Protein AF-A0A2K8SS00-F1 (afdb_monomer_lite)

Structure (mmCIF, N/CA/C/O backbone):
data_AF-A0A2K8SS00-F1
#
_entry.id   AF-A0A2K8SS00-F1
#
loop_
_atom_site.group_PDB
_atom_site.id
_atom_site.type_symbol
_atom_site.label_atom_id
_atom_site.label_alt_id
_atom_site.label_comp_id
_atom_site.label_asym_id
_atom_site.label_entity_id
_atom_site.label_seq_id
_atom_site.pdbx_PDB_ins_code
_atom_site.Cartn_x
_atom_site.Cartn_y
_atom_site.Cartn_z
_atom_site.occupancy
_atom_site.B_iso_or_equiv
_atom_site.auth_seq_id
_atom_site.auth_comp_id
_atom_site.auth_asym_id
_atom_site.auth_atom_id
_atom_site.pdbx_PDB_model_num
ATOM 1 N N . MET A 1 1 ? -25.453 9.284 5.556 1.00 55.44 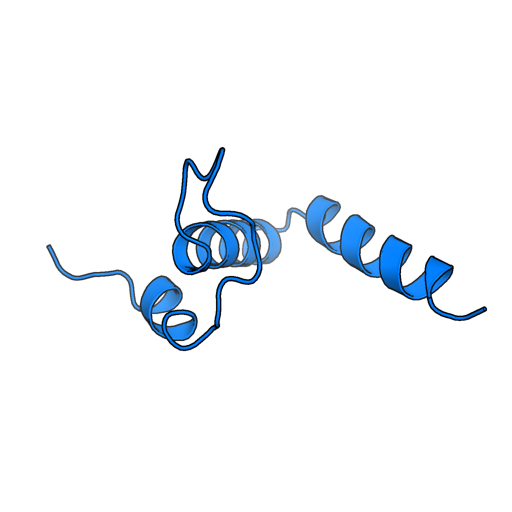1 MET A N 1
ATOM 2 C CA . MET A 1 1 ? -24.955 8.668 4.305 1.00 55.44 1 MET A CA 1
ATOM 3 C C . MET A 1 1 ? -24.119 7.462 4.692 1.00 55.44 1 MET A C 1
ATOM 5 O O . MET A 1 1 ? -23.361 7.586 5.645 1.00 55.44 1 MET A O 1
ATOM 9 N N . SER A 1 2 ? -24.290 6.320 4.026 1.00 83.38 2 SER A N 1
ATOM 10 C CA . SER A 1 2 ? -23.465 5.126 4.256 1.00 83.38 2 SER A CA 1
ATOM 11 C C . SER A 1 2 ? -22.061 5.327 3.686 1.00 83.38 2 SER A C 1
ATOM 13 O O . SER A 1 2 ? -21.896 5.958 2.639 1.00 83.38 2 SER A O 1
ATOM 15 N N . GLN A 1 3 ? -21.051 4.808 4.378 1.00 85.81 3 GLN A N 1
ATOM 16 C CA . GLN A 1 3 ? -19.677 4.818 3.889 1.00 85.81 3 GLN A CA 1
ATOM 17 C C . GLN A 1 3 ? -19.543 3.851 2.694 1.00 85.81 3 GLN A C 1
ATOM 19 O O . GLN A 1 3 ? -20.171 2.793 2.697 1.00 85.81 3 GLN A O 1
ATOM 24 N N . PRO A 1 4 ? -18.775 4.187 1.640 1.00 92.75 4 PRO A N 1
ATOM 25 C CA . PRO A 1 4 ? -18.521 3.250 0.549 1.00 92.75 4 PRO A CA 1
ATOM 26 C C . PRO A 1 4 ? -17.745 2.018 1.037 1.00 92.75 4 PRO A C 1
ATOM 28 O O . PRO A 1 4 ? -16.701 2.170 1.675 1.00 92.75 4 PRO A O 1
ATOM 31 N N . ALA A 1 5 ? -18.188 0.817 0.648 1.00 94.62 5 ALA A N 1
ATOM 32 C CA . ALA A 1 5 ? -17.573 -0.461 1.036 1.00 94.62 5 ALA A CA 1
ATOM 33 C C . ALA A 1 5 ? -16.068 -0.546 0.707 1.00 94.62 5 ALA A C 1
ATOM 35 O O . ALA A 1 5 ? -15.289 -1.143 1.442 1.00 94.62 5 ALA A O 1
ATOM 36 N N . ILE A 1 6 ? -15.625 0.11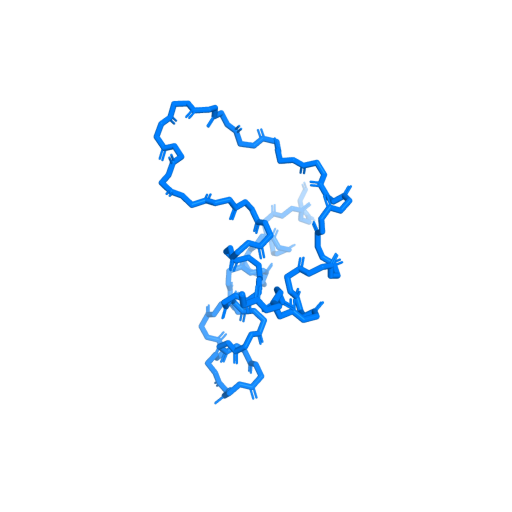1 -0.371 1.00 95.12 6 ILE A N 1
ATOM 37 C CA . ILE A 1 6 ? -14.202 0.161 -0.736 1.00 95.12 6 ILE A CA 1
ATOM 38 C C . ILE A 1 6 ? -13.346 0.906 0.298 1.00 95.12 6 ILE A C 1
ATOM 40 O O . ILE A 1 6 ? -12.173 0.596 0.449 1.00 95.12 6 ILE A O 1
ATOM 44 N N . ILE A 1 7 ? -13.907 1.874 1.029 1.00 95.88 7 ILE A N 1
ATOM 45 C CA . ILE A 1 7 ? -13.182 2.542 2.118 1.00 95.88 7 ILE A CA 1
ATOM 46 C C . ILE A 1 7 ? -13.124 1.617 3.336 1.00 95.88 7 ILE A C 1
ATOM 48 O O . ILE A 1 7 ? -12.093 1.551 4.001 1.00 95.88 7 ILE A O 1
ATOM 52 N N . GLU A 1 8 ? -14.213 0.894 3.616 1.00 95.31 8 GLU A N 1
ATOM 53 C CA . GLU A 1 8 ? -14.290 -0.069 4.724 1.00 95.31 8 GLU A CA 1
ATOM 54 C C . GLU A 1 8 ? -13.227 -1.163 4.603 1.00 95.31 8 GLU A C 1
ATOM 56 O O . GLU A 1 8 ? -12.565 -1.476 5.590 1.00 95.31 8 GLU A O 1
ATOM 61 N N . ALA A 1 9 ? -12.971 -1.638 3.380 1.00 95.31 9 ALA A N 1
ATOM 62 C CA . ALA A 1 9 ? -11.937 -2.629 3.078 1.00 95.31 9 ALA A CA 1
ATOM 63 C C . ALA A 1 9 ? -10.514 -2.227 3.522 1.00 95.31 9 ALA A C 1
ATOM 65 O O . ALA A 1 9 ? -9.643 -3.087 3.629 1.00 95.31 9 ALA A O 1
ATOM 66 N N . PHE A 1 10 ? -10.262 -0.940 3.780 1.00 96.19 10 PHE A N 1
ATOM 67 C CA . PHE A 1 10 ? -8.950 -0.429 4.181 1.00 96.19 10 PHE A CA 1
ATOM 68 C C . PHE A 1 10 ? -8.896 0.094 5.624 1.00 96.19 10 PHE A C 1
ATOM 70 O O . PHE A 1 10 ? -7.843 0.577 6.038 1.00 96.19 10 PHE A O 1
ATOM 77 N N . LEU A 1 11 ? -9.986 0.029 6.402 1.00 94.44 11 LEU A N 1
ATOM 78 C CA . LEU A 1 11 ? -10.044 0.636 7.745 1.00 94.44 11 LEU A CA 1
ATOM 79 C C . LEU A 1 11 ? -9.076 0.012 8.756 1.00 94.44 11 LEU A C 1
ATOM 81 O O . LEU A 1 11 ? -8.616 0.705 9.660 1.00 94.44 11 LEU A O 1
ATOM 85 N N . GLU A 1 12 ? -8.759 -1.271 8.600 1.00 94.62 12 GLU A N 1
ATOM 86 C CA . GLU A 1 12 ? -7.870 -2.000 9.513 1.00 94.62 12 GLU A CA 1
ATOM 87 C C . GLU A 1 12 ? -6.380 -1.745 9.235 1.00 94.62 12 GLU A C 1
ATOM 89 O O . GLU A 1 12 ? -5.515 -2.166 10.005 1.00 94.62 12 GLU A O 1
ATOM 94 N N . LEU A 1 13 ? -6.053 -1.029 8.152 1.00 94.12 13 LEU A N 1
ATOM 95 C CA . LEU A 1 13 ? -4.673 -0.689 7.832 1.00 94.12 13 LEU A CA 1
ATOM 96 C C . LEU A 1 13 ? -4.163 0.410 8.763 1.00 94.12 13 LEU A C 1
ATOM 98 O O . LEU A 1 13 ? -4.693 1.522 8.809 1.00 94.12 13 LEU A O 1
ATOM 102 N N . GLN A 1 14 ? -3.072 0.111 9.467 1.00 93.00 14 GLN A N 1
ATOM 103 C CA . GLN A 1 14 ? -2.347 1.122 10.225 1.00 93.00 14 GLN A CA 1
ATOM 104 C C . GLN A 1 14 ? -1.819 2.197 9.270 1.00 93.00 14 GLN A C 1
ATOM 106 O O . GLN A 1 14 ? -1.262 1.877 8.223 1.00 93.00 14 GLN A O 1
ATOM 111 N N . ASP A 1 15 ? -1.976 3.471 9.638 1.00 92.50 15 ASP A N 1
ATOM 112 C CA . ASP A 1 15 ? -1.410 4.593 8.888 1.00 92.50 15 ASP A CA 1
ATOM 113 C C . ASP A 1 15 ? -0.017 4.939 9.444 1.00 92.50 15 ASP A C 1
ATOM 115 O O . ASP A 1 15 ? 0.069 5.606 10.479 1.00 92.50 15 ASP A O 1
ATOM 119 N N . PRO A 1 16 ? 1.085 4.504 8.796 1.00 90.94 16 PRO A N 1
ATOM 120 C CA . PRO A 1 16 ? 2.438 4.765 9.283 1.00 90.94 16 PRO A CA 1
ATOM 121 C C . PRO A 1 16 ? 2.886 6.208 9.014 1.00 90.94 16 PRO A C 1
ATOM 123 O O . PRO A 1 16 ? 3.975 6.610 9.432 1.00 90.94 16 PRO A O 1
ATOM 126 N N . ARG A 1 17 ? 2.098 7.001 8.271 1.00 91.56 17 ARG A N 1
ATOM 127 C CA . ARG A 1 17 ? 2.483 8.362 7.889 1.00 91.56 17 ARG A CA 1
ATOM 128 C C . ARG A 1 17 ? 2.505 9.249 9.132 1.00 91.56 17 ARG A C 1
ATOM 130 O O . ARG A 1 17 ? 1.647 9.165 10.008 1.00 91.56 17 ARG A O 1
ATOM 137 N N . ARG A 1 18 ? 3.450 10.188 9.189 1.00 91.75 18 ARG A N 1
ATOM 138 C CA . ARG A 1 18 ? 3.477 11.217 10.240 1.00 91.75 18 ARG A CA 1
ATOM 139 C C . ARG A 1 18 ? 2.177 12.032 10.197 1.00 91.75 18 ARG A C 1
ATOM 141 O O . ARG A 1 18 ? 1.729 12.393 9.116 1.00 91.75 18 ARG A O 1
ATOM 148 N N . ARG A 1 19 ? 1.597 12.360 11.360 1.00 85.50 19 ARG A N 1
ATOM 149 C CA . ARG A 1 19 ? 0.344 13.145 11.463 1.00 85.50 19 ARG A CA 1
ATOM 150 C C . ARG A 1 19 ? 0.442 14.560 10.886 1.00 85.50 19 ARG A C 1
ATOM 152 O O . ARG A 1 19 ? -0.533 15.085 10.359 1.00 85.50 19 ARG A O 1
ATOM 159 N N . ALA A 1 20 ? 1.615 15.183 10.977 1.00 89.81 20 ALA A N 1
ATOM 160 C CA . ALA A 1 20 ? 1.846 16.503 10.404 1.00 89.81 20 ALA A CA 1
ATOM 161 C C . ALA A 1 20 ? 1.744 16.445 8.871 1.00 89.81 20 ALA A C 1
ATOM 163 O O . ALA A 1 20 ? 2.478 15.696 8.233 1.00 89.81 20 ALA A O 1
ATOM 164 N N . GLY A 1 21 ? 0.845 17.245 8.291 1.00 83.00 21 GLY A N 1
ATOM 165 C CA . GLY A 1 21 ? 0.645 17.312 6.839 1.00 83.00 21 GLY A CA 1
ATOM 166 C C . GLY A 1 21 ? -0.353 16.298 6.268 1.00 83.00 21 GLY A C 1
ATOM 167 O O . GLY A 1 21 ? -0.560 16.282 5.055 1.00 83.00 21 GLY A O 1
ATOM 168 N N . GLN A 1 22 ? -1.018 15.490 7.101 1.00 90.38 22 GLN A N 1
ATOM 169 C CA . GLN A 1 22 ? -2.103 14.625 6.635 1.00 90.38 22 GLN A CA 1
ATOM 170 C C . GLN A 1 22 ? -3.344 15.458 6.299 1.00 90.38 22 GLN A C 1
ATOM 172 O O . GLN A 1 22 ? -3.981 16.025 7.182 1.00 90.38 22 GLN A O 1
ATOM 177 N N . ARG A 1 23 ? -3.696 15.520 5.009 1.00 92.75 23 ARG A N 1
ATOM 178 C CA . ARG A 1 23 ? -4.954 16.131 4.535 1.00 92.75 23 ARG A CA 1
ATOM 179 C C . ARG A 1 23 ? -6.094 15.117 4.402 1.00 92.75 23 ARG A C 1
ATOM 181 O O . ARG A 1 23 ? -7.254 15.484 4.536 1.00 92.75 23 ARG A O 1
ATOM 188 N N . HIS A 1 24 ? -5.760 13.851 4.139 1.00 93.88 24 HIS A N 1
ATOM 189 C CA . HIS A 1 24 ? -6.711 12.770 3.875 1.00 93.88 24 HIS A CA 1
ATOM 190 C C . HIS A 1 24 ? -6.296 11.482 4.593 1.00 93.88 24 HIS A C 1
ATOM 192 O O . HIS A 1 24 ? -5.101 11.186 4.724 1.00 93.88 24 HIS A O 1
ATOM 198 N N . THR A 1 25 ? -7.288 10.706 5.036 1.00 92.75 25 THR A N 1
ATOM 199 C CA . THR A 1 25 ? -7.066 9.420 5.708 1.00 92.75 25 THR A CA 1
ATOM 200 C C . THR A 1 25 ? -6.460 8.404 4.741 1.00 92.75 25 THR A C 1
ATOM 202 O O . THR A 1 25 ? -6.718 8.451 3.535 1.00 92.75 25 THR A O 1
ATOM 205 N N . LEU A 1 26 ? -5.640 7.481 5.253 1.00 94.56 26 LEU A N 1
ATOM 206 C CA . LEU A 1 26 ? -5.035 6.440 4.420 1.00 94.56 26 LEU A CA 1
ATOM 207 C C . LEU A 1 26 ? -6.091 5.591 3.684 1.00 94.56 26 LEU A C 1
ATOM 209 O O . LEU A 1 26 ? -5.946 5.446 2.469 1.00 94.56 26 LEU A O 1
ATOM 213 N N . PRO A 1 27 ? -7.188 5.132 4.329 1.00 95.94 27 PRO A N 1
ATOM 214 C CA . PRO A 1 27 ? -8.251 4.392 3.645 1.00 95.94 27 PRO A CA 1
ATOM 215 C C . PRO A 1 27 ? -8.857 5.142 2.454 1.00 95.94 27 PRO A C 1
ATOM 217 O O . PRO A 1 27 ? -9.094 4.550 1.403 1.00 95.94 27 PRO A O 1
ATOM 220 N N . LEU A 1 28 ? -9.057 6.461 2.576 1.00 95.44 28 LEU A N 1
ATOM 221 C CA . LEU A 1 28 ? -9.584 7.281 1.484 1.00 95.44 28 LEU A CA 1
ATOM 222 C C . LEU A 1 28 ? -8.595 7.367 0.315 1.00 95.44 28 LEU A C 1
ATOM 224 O O . LEU A 1 28 ? -8.990 7.198 -0.837 1.00 95.44 28 LEU A O 1
ATOM 228 N N . CYS A 1 29 ? -7.313 7.612 0.601 1.00 94.19 29 CYS A N 1
ATOM 229 C CA . CYS A 1 29 ? -6.279 7.651 -0.434 1.00 94.19 29 CYS A CA 1
ATOM 230 C C . CYS A 1 29 ? -6.193 6.317 -1.192 1.00 94.19 29 CYS A C 1
ATOM 232 O O . CYS A 1 29 ? -6.163 6.314 -2.421 1.00 94.19 29 CYS A O 1
ATOM 234 N N . LEU A 1 30 ? -6.198 5.193 -0.470 1.00 94.38 30 LEU A N 1
ATOM 235 C CA . LEU A 1 30 ? -6.125 3.856 -1.063 1.00 94.38 30 LEU A CA 1
ATOM 236 C C . LEU A 1 30 ? -7.363 3.523 -1.899 1.00 94.38 30 LEU A C 1
ATOM 238 O O . LEU A 1 30 ? -7.222 2.997 -3.004 1.00 94.38 30 LEU A O 1
ATOM 242 N N . ALA A 1 31 ? -8.560 3.889 -1.436 1.00 95.81 31 ALA A N 1
ATOM 243 C CA . ALA A 1 31 ? -9.782 3.728 -2.217 1.00 95.81 31 ALA A CA 1
ATOM 244 C C . ALA A 1 31 ? -9.721 4.515 -3.537 1.00 95.81 31 ALA A C 1
ATOM 246 O O . ALA A 1 31 ? -10.017 3.961 -4.595 1.00 95.81 31 ALA A O 1
ATOM 247 N N . LEU A 1 32 ? -9.274 5.776 -3.501 1.00 94.19 32 LEU A N 1
ATOM 248 C CA . LEU A 1 32 ? -9.130 6.602 -4.705 1.00 94.19 32 LEU A CA 1
ATOM 249 C C . LEU A 1 32 ? -8.115 6.018 -5.694 1.00 94.19 32 LEU A C 1
ATOM 251 O O . LEU A 1 32 ? -8.404 5.948 -6.887 1.00 94.19 32 LEU A O 1
ATOM 255 N N . PHE A 1 33 ? -6.953 5.564 -5.218 1.00 92.75 33 PHE A N 1
ATOM 256 C CA . PHE A 1 33 ? -5.956 4.933 -6.086 1.00 92.75 33 PHE A CA 1
ATOM 257 C C . PHE A 1 33 ? -6.455 3.618 -6.678 1.00 92.75 33 PHE A C 1
ATOM 259 O O . PHE A 1 33 ? -6.278 3.385 -7.872 1.00 92.75 33 PHE A O 1
ATOM 266 N N . THR A 1 34 ? -7.139 2.797 -5.881 1.00 93.81 34 THR A N 1
ATOM 267 C CA . THR A 1 34 ? -7.729 1.536 -6.351 1.00 93.81 34 THR A CA 1
ATOM 268 C C . THR A 1 34 ? -8.739 1.793 -7.468 1.00 93.81 34 THR A C 1
ATOM 270 O O . THR A 1 34 ? -8.669 1.157 -8.519 1.00 93.81 34 THR A O 1
ATOM 273 N N . LEU A 1 35 ? -9.629 2.774 -7.289 1.00 94.44 35 LEU A N 1
ATOM 274 C CA . LEU A 1 35 ? -10.601 3.168 -8.311 1.00 94.44 35 LEU A CA 1
ATOM 275 C C . LEU A 1 35 ? -9.927 3.746 -9.562 1.00 94.44 35 LEU A C 1
ATOM 277 O O . LEU A 1 35 ? -10.330 3.415 -10.674 1.00 94.44 35 LEU A O 1
ATOM 281 N N . ALA A 1 36 ? -8.886 4.568 -9.407 1.00 93.62 36 ALA A N 1
ATOM 282 C CA . ALA A 1 36 ? -8.147 5.123 -10.539 1.00 93.62 36 ALA A CA 1
ATOM 283 C C . ALA A 1 36 ? -7.462 4.027 -11.372 1.00 93.62 36 ALA A C 1
ATOM 285 O O . ALA A 1 36 ? -7.535 4.056 -12.601 1.00 93.62 36 ALA A O 1
ATOM 286 N N . ILE A 1 37 ? -6.841 3.041 -10.717 1.00 93.56 37 ILE A N 1
ATOM 287 C CA . ILE A 1 37 ? -6.227 1.890 -11.392 1.00 93.56 37 ILE A CA 1
ATOM 288 C C . ILE A 1 37 ? -7.304 1.042 -12.079 1.00 93.56 37 ILE A C 1
ATOM 290 O O . ILE A 1 37 ? -7.134 0.691 -13.247 1.00 93.56 37 ILE A O 1
ATOM 294 N N . ALA A 1 38 ? -8.425 0.766 -11.403 1.00 92.62 38 ALA A N 1
ATOM 295 C CA . ALA A 1 38 ? -9.552 0.027 -11.979 1.00 92.62 38 ALA A CA 1
ATOM 296 C C . ALA A 1 38 ? -10.158 0.738 -13.204 1.00 92.62 38 ALA A C 1
ATOM 298 O O . ALA A 1 38 ? -10.569 0.081 -14.156 1.00 92.62 38 ALA A O 1
ATOM 299 N N . ALA A 1 39 ? -10.144 2.074 -13.220 1.00 94.69 39 ALA A N 1
ATOM 300 C CA . ALA A 1 39 ? -10.537 2.894 -14.366 1.00 94.69 39 ALA A CA 1
ATOM 301 C C . ALA 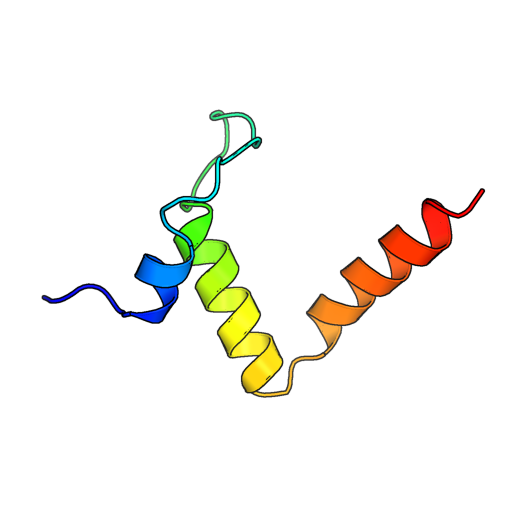A 1 39 ? -9.470 2.964 -15.484 1.00 94.69 39 ALA A C 1
ATOM 303 O O . ALA A 1 39 ? -9.678 3.639 -16.490 1.00 94.69 39 ALA A O 1
ATOM 304 N N . GLY A 1 40 ? -8.328 2.282 -15.331 1.00 92.75 40 GLY A N 1
ATOM 305 C CA . GLY A 1 40 ? -7.274 2.181 -16.342 1.00 92.75 40 GLY A CA 1
ATOM 306 C C . GLY A 1 40 ? -6.106 3.159 -16.178 1.00 92.75 40 GLY A C 1
ATOM 307 O O . GLY A 1 40 ? -5.209 3.168 -17.025 1.00 92.75 40 GLY A O 1
ATOM 308 N N . ASN A 1 41 ? -6.051 3.957 -15.104 1.00 90.75 41 ASN A N 1
ATOM 309 C CA . ASN A 1 41 ? -4.919 4.850 -14.851 1.00 90.75 41 ASN A CA 1
ATOM 310 C C . ASN A 1 41 ? -3.717 4.078 -14.276 1.00 90.75 41 ASN A C 1
ATOM 312 O O . ASN A 1 41 ? -3.543 3.948 -13.063 1.00 90.75 41 ASN A O 1
ATOM 316 N N . LYS A 1 42 ? -2.865 3.575 -15.174 1.00 86.19 42 LYS A N 1
ATOM 317 C CA . LYS A 1 42 ? -1.688 2.756 -14.839 1.00 86.19 42 LYS A CA 1
ATOM 318 C C . LYS A 1 42 ? -0.504 3.550 -14.273 1.00 86.19 42 LYS A C 1
ATOM 320 O O . LYS A 1 42 ? 0.449 2.932 -13.810 1.00 86.19 42 LYS A O 1
ATOM 325 N N . GLY A 1 43 ? -0.551 4.887 -14.262 1.00 85.44 43 GLY A N 1
ATOM 326 C CA . GLY A 1 43 ? 0.543 5.716 -13.733 1.00 85.44 43 GLY A CA 1
ATOM 327 C C . GLY A 1 43 ? 0.873 5.416 -12.265 1.00 85.44 43 GLY A C 1
ATOM 328 O O . GLY A 1 43 ? 2.032 5.476 -11.867 1.00 85.44 43 GLY A O 1
ATOM 329 N N . PHE A 1 44 ? -0.123 5.005 -11.475 1.00 80.81 44 PHE A N 1
ATOM 330 C CA . PHE A 1 44 ? 0.071 4.610 -10.077 1.00 80.81 44 PHE A CA 1
ATOM 331 C C . PHE A 1 44 ? 0.796 3.266 -9.909 1.00 80.81 44 PHE A C 1
ATOM 333 O O . PHE A 1 44 ? 1.477 3.073 -8.905 1.00 80.81 44 PHE A O 1
ATOM 340 N N . LEU A 1 45 ? 0.699 2.358 -10.887 1.00 84.00 45 LEU A N 1
ATOM 341 C CA . LEU A 1 45 ? 1.411 1.075 -10.854 1.00 84.00 45 LEU A CA 1
ATOM 342 C C . LEU A 1 45 ? 2.913 1.261 -11.094 1.00 84.00 45 LEU A C 1
ATOM 344 O O . LEU A 1 45 ? 3.714 0.608 -10.433 1.00 84.00 45 LEU A O 1
ATOM 348 N N . ALA A 1 46 ? 3.293 2.230 -11.934 1.00 85.25 46 ALA A N 1
ATOM 349 C CA . ALA A 1 46 ? 4.696 2.540 -12.216 1.00 85.25 46 ALA A CA 1
ATOM 350 C C . ALA A 1 46 ? 5.489 2.946 -10.957 1.00 85.25 46 ALA A C 1
ATOM 352 O O . ALA A 1 46 ? 6.685 2.681 -10.863 1.00 85.25 46 ALA A O 1
ATOM 353 N N . ILE A 1 47 ? 4.827 3.557 -9.964 1.00 83.81 47 ILE A N 1
ATOM 354 C CA . ILE A 1 47 ? 5.440 3.867 -8.662 1.00 83.81 47 ILE A CA 1
ATOM 355 C C . ILE A 1 47 ? 5.788 2.570 -7.918 1.00 83.81 47 ILE A C 1
ATOM 357 O O . ILE A 1 47 ? 6.882 2.452 -7.369 1.00 83.81 47 ILE A O 1
ATOM 361 N N . GLY A 1 48 ? 4.879 1.589 -7.922 1.00 83.81 48 GLY A N 1
ATOM 362 C CA . GLY A 1 48 ? 5.120 0.269 -7.335 1.00 83.81 48 GLY A CA 1
ATOM 363 C C . GLY A 1 48 ? 6.258 -0.469 -8.040 1.00 83.81 48 GLY A C 1
ATOM 364 O O . GLY A 1 48 ? 7.166 -0.971 -7.377 1.00 83.81 48 GLY A O 1
ATOM 365 N N . A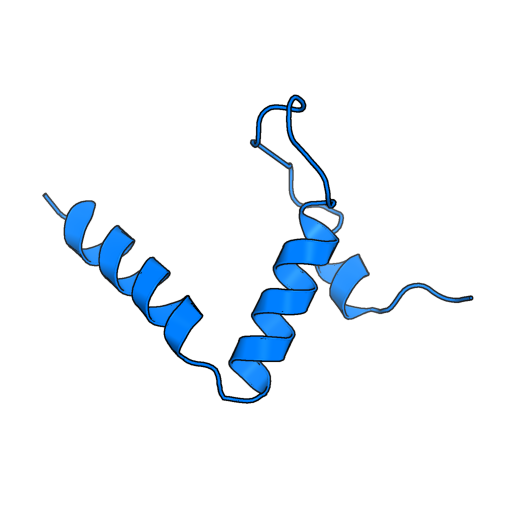SP A 1 49 ? 6.260 -0.450 -9.374 1.00 87.81 49 ASP A N 1
ATOM 366 C CA . ASP A 1 49 ? 7.320 -1.053 -10.188 1.00 87.81 49 ASP A CA 1
ATOM 367 C C . ASP A 1 49 ? 8.697 -0.442 -9.874 1.00 87.81 49 ASP A C 1
ATOM 369 O O . ASP A 1 49 ? 9.685 -1.164 -9.722 1.00 87.81 49 ASP A O 1
ATOM 373 N N . TRP A 1 50 ? 8.766 0.881 -9.697 1.00 87.88 50 TRP A N 1
ATOM 374 C CA . TRP A 1 50 ? 9.998 1.583 -9.326 1.00 87.88 50 TRP A CA 1
ATOM 375 C C . TRP A 1 50 ? 10.521 1.192 -7.933 1.00 87.88 50 TRP A C 1
ATOM 377 O O . TRP A 1 50 ? 11.726 0.974 -7.763 1.00 87.88 50 TRP A O 1
ATOM 387 N N . ILE A 1 51 ? 9.640 1.046 -6.936 1.00 88.88 51 ILE A N 1
ATOM 388 C CA . ILE A 1 51 ? 10.030 0.589 -5.588 1.00 88.88 51 ILE A CA 1
ATOM 389 C C . ILE A 1 51 ? 10.593 -0.836 -5.654 1.00 88.88 51 ILE A C 1
ATOM 391 O O . ILE A 1 51 ? 11.641 -1.126 -5.075 1.00 88.88 51 ILE A O 1
ATOM 395 N N . LEU A 1 52 ? 9.932 -1.732 -6.391 1.00 89.81 52 LEU A N 1
ATOM 396 C CA . LEU A 1 52 ? 10.387 -3.117 -6.540 1.00 89.81 52 LEU A CA 1
ATOM 397 C C . LEU A 1 52 ? 11.739 -3.210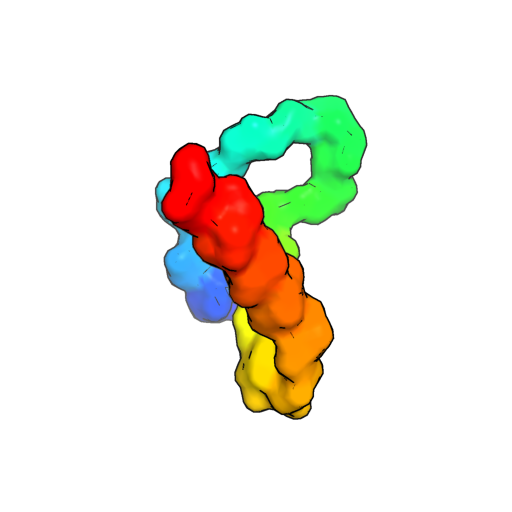 -7.253 1.00 89.81 52 LEU A C 1
ATOM 399 O O . LEU A 1 52 ? 12.571 -4.038 -6.881 1.00 89.81 52 LEU A O 1
ATOM 403 N N . ALA A 1 53 ? 11.971 -2.357 -8.252 1.00 89.19 53 ALA A N 1
ATOM 404 C CA . ALA A 1 53 ? 13.251 -2.278 -8.945 1.00 89.19 53 ALA A CA 1
ATOM 405 C C . ALA A 1 53 ? 14.384 -1.789 -8.027 1.00 89.19 53 ALA A C 1
ATOM 407 O O . ALA A 1 53 ? 15.507 -2.272 -8.135 1.00 89.19 53 ALA A O 1
ATOM 408 N N . THR A 1 54 ? 14.098 -0.860 -7.111 1.00 83.00 54 THR A N 1
ATOM 409 C CA . THR A 1 54 ? 15.107 -0.258 -6.221 1.00 83.00 54 THR A CA 1
ATOM 410 C C . THR A 1 54 ? 15.373 -1.056 -4.942 1.00 83.00 54 THR A C 1
ATOM 412 O O . THR A 1 54 ? 16.459 -0.943 -4.385 1.00 83.00 54 THR A O 1
ATOM 415 N N . THR A 1 55 ? 14.434 -1.897 -4.494 1.00 82.75 55 THR A N 1
ATOM 416 C CA . THR A 1 55 ? 14.570 -2.701 -3.256 1.00 82.75 55 THR A CA 1
ATOM 417 C C . THR A 1 55 ? 15.255 -4.061 -3.488 1.00 82.75 55 THR A C 1
ATOM 419 O O . THR A 1 55 ? 15.548 -4.777 -2.538 1.00 82.75 55 THR A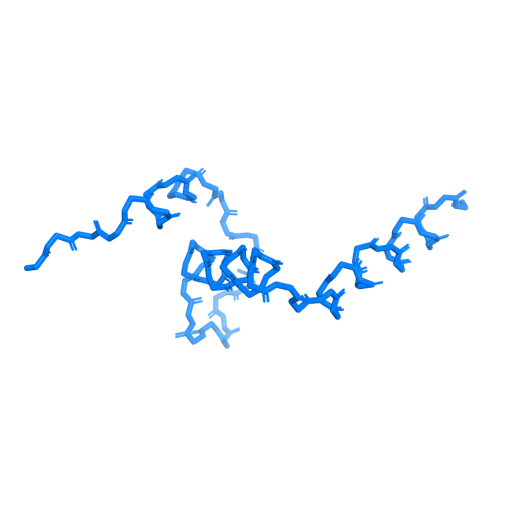 O 1
ATOM 422 N N . LYS A 1 56 ? 15.512 -4.452 -4.745 1.00 64.06 56 LYS A N 1
ATOM 423 C CA . LYS A 1 56 ? 16.133 -5.742 -5.115 1.00 64.06 56 LYS A CA 1
ATOM 424 C C . LYS A 1 56 ? 17.677 -5.776 -5.068 1.00 64.06 56 LYS A C 1
ATOM 426 O O . LYS A 1 56 ? 18.242 -6.757 -5.544 1.00 64.06 56 LYS A O 1
ATOM 431 N N . ASN A 1 57 ? 18.339 -4.758 -4.511 1.00 51.53 57 ASN A N 1
ATOM 432 C CA . ASN A 1 57 ? 19.803 -4.681 -4.375 1.00 51.53 57 ASN A CA 1
ATOM 433 C C . ASN A 1 57 ? 20.271 -4.926 -2.941 1.00 51.53 57 ASN A C 1
ATOM 435 O O . ASN A 1 57 ? 19.718 -4.267 -2.034 1.00 51.53 57 ASN A O 1
#

Secondary structure (DSSP, 8-state):
-PPPHHHHTTTTS---S-STT--S-HHHHHHHHHHHHHTT-THHHHHHHHHHHHHT-

Sequence (57 aa):
MSQPAIIEAFLELQDPRRRAGQRHTLPLCLALFTLAIAAGNKGFLAIGDWILATTKN

Organism: NCBI:txid2038116

Radius of gyration: 13.65 Å; chains: 1; bounding box: 45×23×28 Å

pLDDT: mean 89.1, std 8.76, range [51.53, 96.19]

Foldseek 3Di:
DDDDVQLVVCPPDDDPDDPPPDPDDPSVVVSVVVVCVVVPNCPVVVVVVVVVVVVPD

InterPro domains:
  IPR032806 H repeat-associated protein, N-terminal [PF13808] (8-54)